Protein AF-A0A1I4N050-F1 (afdb_monomer_lite)

Secondary structure (DSSP, 8-state):
-HHHHHHHHHHHHHHHHHHHHHHHHHHHHHHHHHHHHT-HHHHHHHHHHHHHHHHHHHHHHSSS---HHHHHHHHHHHHHHHHHH--

Structure (mmCIF, N/CA/C/O backbone):
data_AF-A0A1I4N050-F1
#
_entry.id   AF-A0A1I4N050-F1
#
loop_
_atom_site.group_PDB
_atom_site.id
_atom_site.type_symbol
_atom_site.label_atom_id
_atom_site.label_alt_id
_atom_site.label_comp_id
_atom_site.label_asym_id
_atom_site.label_entity_id
_atom_site.label_seq_id
_atom_site.pdbx_PDB_ins_code
_atom_site.Cartn_x
_atom_site.Cartn_y
_atom_site.Cartn_z
_atom_site.occupancy
_atom_site.B_iso_or_equiv
_atom_site.auth_seq_id
_atom_site.auth_comp_id
_atom_site.auth_asym_id
_atom_site.auth_atom_id
_atom_site.pdbx_PDB_model_num
ATOM 1 N N . MET A 1 1 ? -8.281 16.310 35.830 1.00 81.88 1 MET A N 1
ATOM 2 C CA . MET A 1 1 ? -9.293 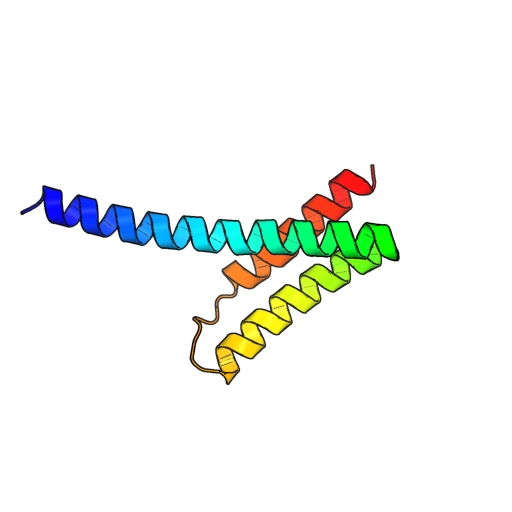15.861 34.846 1.00 81.88 1 MET A CA 1
ATOM 3 C C . MET A 1 1 ? -8.891 16.228 33.417 1.00 81.88 1 MET A C 1
ATOM 5 O O . MET A 1 1 ? -8.745 15.321 32.613 1.00 81.88 1 MET A O 1
ATOM 9 N N . LEU A 1 2 ? -8.592 17.504 33.133 1.00 90.12 2 LEU A N 1
ATOM 10 C CA . LEU A 1 2 ? -8.177 17.986 31.804 1.00 90.12 2 LEU A CA 1
ATOM 11 C C . LEU A 1 2 ? -6.972 17.236 31.200 1.00 90.12 2 LEU A C 1
ATOM 13 O O . LEU A 1 2 ? -7.039 16.796 30.061 1.00 90.12 2 LEU A O 1
ATOM 17 N N . ARG A 1 3 ? -5.905 17.002 31.979 1.00 92.19 3 ARG A N 1
ATOM 18 C CA . ARG A 1 3 ? -4.712 16.270 31.507 1.00 92.19 3 ARG A CA 1
ATOM 19 C C . ARG A 1 3 ? -5.029 14.845 31.037 1.00 92.19 3 ARG A C 1
ATOM 21 O O . ARG A 1 3 ? -4.646 14.471 29.943 1.00 92.19 3 ARG A O 1
ATOM 28 N N . LYS A 1 4 ? -5.833 14.100 31.808 1.00 90.00 4 LYS A N 1
ATOM 29 C CA . LYS A 1 4 ? -6.287 12.748 31.431 1.00 90.00 4 LYS A CA 1
ATOM 30 C C . LYS A 1 4 ? -7.114 12.752 30.138 1.00 90.00 4 LYS A C 1
ATOM 32 O O . LYS A 1 4 ? -7.015 11.813 29.360 1.00 90.00 4 LYS 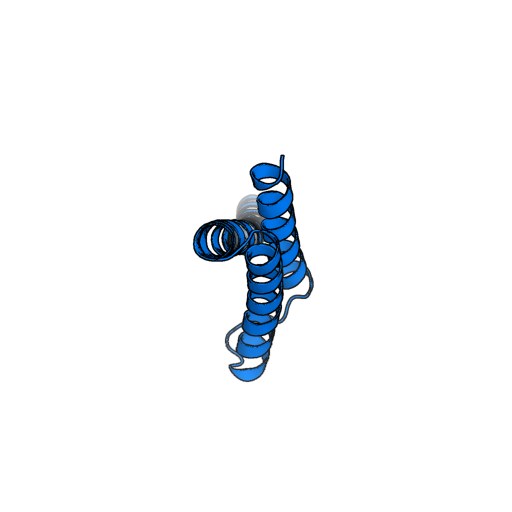A O 1
ATOM 37 N N . MET A 1 5 ? -7.916 13.795 29.901 1.00 90.06 5 MET A N 1
ATOM 38 C CA . MET A 1 5 ? -8.659 13.943 28.642 1.00 90.06 5 MET A CA 1
ATOM 39 C C . MET A 1 5 ? -7.725 14.214 27.458 1.00 90.06 5 MET A C 1
ATOM 41 O O . MET A 1 5 ? -7.919 13.627 26.399 1.00 90.06 5 MET A O 1
ATOM 45 N N . ILE A 1 6 ? -6.709 15.065 27.631 1.00 91.75 6 ILE A N 1
ATOM 46 C CA . ILE A 1 6 ? -5.705 15.341 26.591 1.00 91.75 6 ILE A CA 1
ATOM 47 C C . ILE A 1 6 ? -4.931 14.062 26.248 1.00 91.75 6 ILE A C 1
ATOM 49 O O . ILE A 1 6 ? -4.857 13.699 25.076 1.00 91.75 6 ILE A O 1
ATOM 53 N N . ASP A 1 7 ? -4.447 13.341 27.261 1.00 91.62 7 ASP A N 1
ATOM 54 C CA . ASP A 1 7 ? -3.701 12.087 27.092 1.00 91.62 7 ASP A CA 1
ATOM 55 C C . ASP A 1 7 ? -4.555 11.014 26.367 1.00 91.62 7 ASP A C 1
ATOM 57 O O . ASP A 1 7 ? -4.073 10.277 25.502 1.00 91.62 7 ASP A O 1
ATOM 61 N N . PHE A 1 8 ? -5.865 10.971 26.643 1.00 90.81 8 PHE A N 1
ATOM 62 C CA . PHE A 1 8 ? -6.811 10.091 25.948 1.00 90.81 8 PHE A CA 1
ATOM 63 C C . PHE A 1 8 ? -6.980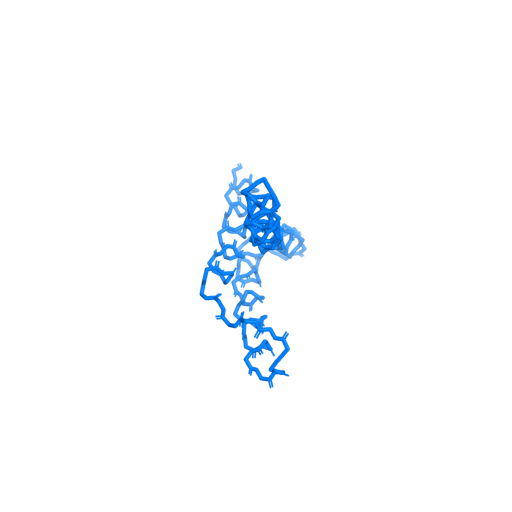 10.449 24.462 1.00 90.81 8 PHE A C 1
ATOM 65 O O . PHE A 1 8 ? -6.931 9.570 23.601 1.00 90.81 8 PHE A O 1
ATOM 72 N N . TRP A 1 9 ? -7.161 11.730 24.131 1.00 89.44 9 TRP A N 1
ATOM 73 C CA . TRP A 1 9 ? -7.294 12.149 22.732 1.00 89.44 9 TRP A CA 1
ATOM 74 C C . TRP A 1 9 ? -5.997 11.961 21.947 1.00 89.44 9 TRP A C 1
ATOM 76 O O . TRP A 1 9 ? -6.048 11.528 20.795 1.00 89.44 9 TRP A O 1
ATOM 86 N N . TYR A 1 10 ? -4.851 12.229 22.575 1.00 87.94 10 TYR A N 1
ATOM 87 C CA . TYR A 1 10 ? -3.542 12.037 21.962 1.00 87.94 10 TYR A CA 1
ATOM 88 C C . TYR A 1 10 ? -3.306 10.567 21.603 1.00 87.94 10 TYR A C 1
ATOM 90 O O . TYR A 1 10 ? -3.060 10.266 20.437 1.00 87.94 10 TYR A O 1
ATOM 98 N N . SER A 1 11 ? -3.510 9.642 22.549 1.00 82.94 11 SER A N 1
ATOM 99 C CA . SER A 1 11 ? -3.334 8.202 22.291 1.00 82.94 11 SER A CA 1
ATOM 100 C C . SER A 1 11 ? -4.280 7.672 21.204 1.00 82.94 11 SER A C 1
ATOM 102 O O . SER A 1 11 ? -3.880 6.873 20.355 1.00 82.94 11 SER A O 1
ATOM 104 N N . LYS A 1 12 ? -5.525 8.169 21.149 1.00 84.19 12 LYS A N 1
ATOM 105 C CA . LYS A 1 12 ? -6.477 7.816 20.083 1.00 84.19 12 LYS A CA 1
ATOM 106 C C . LYS A 1 12 ? -6.033 8.325 18.705 1.00 84.19 12 LYS A C 1
ATOM 108 O O . LYS A 1 12 ? -6.233 7.628 17.708 1.00 84.19 12 LYS A O 1
ATOM 113 N N . MET A 1 13 ? -5.462 9.529 18.625 1.00 80.19 13 MET A N 1
ATOM 114 C CA . MET A 1 13 ? -4.935 10.071 17.366 1.00 80.19 13 MET A CA 1
ATOM 115 C C . MET A 1 13 ? -3.657 9.359 16.923 1.00 80.19 13 MET A C 1
ATOM 117 O O . MET A 1 13 ? -3.532 9.024 15.746 1.00 80.19 13 MET A O 1
ATOM 121 N N . GLU A 1 14 ? -2.755 9.073 17.857 1.00 79.75 14 GLU A N 1
ATOM 122 C CA . GLU A 1 14 ? -1.516 8.336 17.610 1.00 79.75 14 GLU A CA 1
ATOM 123 C C . GLU A 1 14 ? -1.804 6.929 17.071 1.00 79.75 14 GLU A C 1
ATOM 125 O O . GLU A 1 14 ? -1.242 6.533 16.049 1.00 79.75 14 GLU A O 1
ATOM 130 N N . GLY A 1 15 ? -2.778 6.219 17.653 1.00 79.31 15 GLY A N 1
ATOM 131 C CA . GLY A 1 15 ? -3.215 4.915 17.148 1.00 79.31 15 GLY A CA 1
ATOM 132 C C . GLY A 1 15 ? -3.727 4.969 15.702 1.00 79.31 15 GLY A C 1
ATOM 133 O O . GLY A 1 15 ? -3.364 4.128 14.877 1.00 79.31 15 GLY A O 1
ATOM 134 N N . LYS A 1 16 ? -4.510 6.000 15.347 1.00 79.38 16 LYS A N 1
ATOM 135 C CA . LYS A 1 16 ? -4.955 6.210 13.956 1.00 79.38 16 LYS A CA 1
ATOM 136 C C . LYS A 1 16 ? -3.793 6.547 13.023 1.00 79.38 16 LYS A C 1
ATOM 138 O O . LYS A 1 16 ? -3.798 6.112 11.873 1.00 79.38 16 LYS A O 1
ATOM 143 N N . TYR A 1 17 ? -2.817 7.320 13.489 1.00 78.62 17 TYR A N 1
ATOM 144 C CA . TYR A 1 17 ? -1.643 7.682 12.701 1.00 78.62 17 TYR A CA 1
ATOM 145 C C . TYR A 1 17 ? -0.757 6.464 12.406 1.00 78.62 17 TYR A C 1
ATOM 147 O O . TYR A 1 17 ? -0.433 6.218 11.244 1.00 78.62 17 TYR A O 1
ATOM 155 N N . LEU A 1 18 ? -0.450 5.654 13.422 1.00 78.94 18 LEU A N 1
ATOM 156 C CA . LEU A 1 18 ? 0.329 4.421 13.268 1.00 78.94 18 LEU A CA 1
ATOM 157 C C . LEU A 1 18 ? -0.359 3.428 12.322 1.00 78.94 18 LEU A C 1
ATOM 159 O O . LEU A 1 18 ? 0.286 2.873 11.434 1.00 78.94 18 LEU A O 1
ATOM 163 N N . SER A 1 19 ? -1.681 3.269 12.444 1.00 83.56 19 SER A N 1
ATOM 164 C CA . SER A 1 19 ? -2.473 2.448 11.518 1.00 83.56 19 SER A CA 1
ATOM 165 C C . SER A 1 19 ? -2.364 2.947 10.070 1.00 83.56 19 SER A C 1
ATOM 167 O O . SER A 1 19 ? -2.105 2.158 9.161 1.00 83.56 19 SER A O 1
ATOM 169 N N . ARG A 1 20 ? -2.477 4.262 9.843 1.00 88.06 20 ARG A N 1
ATOM 170 C CA . ARG A 1 20 ? -2.329 4.878 8.512 1.00 88.06 20 ARG A CA 1
ATOM 171 C C . ARG A 1 20 ? -0.934 4.673 7.926 1.00 88.06 20 ARG A C 1
ATOM 173 O O . ARG A 1 20 ? -0.819 4.319 6.754 1.00 88.06 20 ARG A O 1
ATOM 180 N N . MET A 1 21 ? 0.116 4.847 8.729 1.00 92.31 21 MET A N 1
ATOM 181 C CA . MET A 1 21 ? 1.482 4.559 8.287 1.00 92.31 21 MET A CA 1
ATOM 182 C C . MET A 1 21 ? 1.645 3.090 7.890 1.00 92.31 21 MET A C 1
ATOM 184 O O . MET A 1 21 ? 2.274 2.819 6.872 1.00 92.31 21 MET A O 1
ATOM 188 N N . GLY A 1 22 ? 1.022 2.165 8.627 1.00 94.19 22 GLY A N 1
ATOM 189 C CA . GLY A 1 22 ? 1.007 0.739 8.294 1.00 94.19 22 GLY A CA 1
ATOM 190 C C . GLY A 1 22 ? 0.433 0.444 6.905 1.00 94.19 22 GLY A C 1
ATOM 191 O O . GLY A 1 22 ? 1.004 -0.348 6.158 1.00 94.19 22 GLY A O 1
ATOM 192 N N . HIS A 1 23 ? -0.650 1.116 6.506 1.00 95.81 23 HIS A N 1
ATOM 193 C CA . HIS A 1 23 ? -1.218 0.964 5.160 1.00 95.81 23 HIS A CA 1
ATOM 194 C C . HIS A 1 23 ? -0.261 1.425 4.063 1.00 95.81 23 HIS A C 1
ATOM 196 O O . HIS A 1 23 ? -0.099 0.730 3.057 1.00 95.81 23 HIS A O 1
ATOM 202 N N . PHE A 1 24 ? 0.391 2.568 4.277 1.00 97.31 24 PHE A N 1
ATOM 203 C CA . PHE A 1 24 ? 1.366 3.113 3.341 1.00 97.31 24 PHE A CA 1
ATOM 204 C C . PHE A 1 24 ? 2.591 2.206 3.194 1.00 97.31 24 PHE A C 1
ATOM 206 O O . PHE A 1 24 ? 2.951 1.824 2.079 1.00 97.31 24 PHE A O 1
ATOM 213 N N . THR A 1 25 ? 3.204 1.804 4.309 1.00 97.38 25 THR A N 1
ATOM 214 C CA . THR A 1 25 ? 4.390 0.935 4.292 1.00 97.38 25 THR A CA 1
ATOM 215 C C . THR A 1 25 ? 4.077 -0.439 3.710 1.00 97.38 25 THR A C 1
ATOM 217 O O . THR A 1 25 ? 4.895 -0.982 2.971 1.00 97.38 25 THR A O 1
ATOM 220 N N . THR A 1 26 ? 2.877 -0.973 3.953 1.00 97.31 26 THR A N 1
ATOM 221 C CA . THR A 1 26 ? 2.418 -2.228 3.338 1.00 97.31 26 THR A CA 1
ATOM 222 C C . THR A 1 26 ? 2.368 -2.111 1.817 1.00 97.31 26 THR A C 1
ATOM 224 O O . THR A 1 26 ? 2.905 -2.969 1.121 1.00 97.31 26 THR A O 1
ATOM 227 N N . GLY A 1 27 ? 1.788 -1.032 1.286 1.00 97.75 27 GLY A N 1
ATOM 228 C CA . GLY A 1 27 ? 1.746 -0.791 -0.158 1.00 97.75 27 GLY A CA 1
ATOM 229 C C . GLY A 1 27 ? 3.132 -0.686 -0.788 1.00 97.75 27 GLY A C 1
ATOM 230 O O . GLY A 1 27 ? 3.400 -1.312 -1.815 1.00 97.75 27 GLY A O 1
ATOM 231 N N . PHE A 1 28 ? 4.033 0.040 -0.124 1.00 98.06 28 PHE A N 1
ATOM 232 C CA . PHE A 1 28 ? 5.429 0.159 -0.538 1.00 98.06 28 PHE A CA 1
ATOM 233 C C . PHE A 1 28 ? 6.127 -1.207 -0.596 1.00 98.06 28 PHE A C 1
ATOM 235 O O . PHE A 1 28 ? 6.761 -1.541 -1.598 1.00 98.06 28 PHE A O 1
ATOM 242 N N . MET A 1 29 ? 5.976 -2.023 0.452 1.00 98.19 29 MET A N 1
ATOM 243 C CA . MET A 1 29 ? 6.585 -3.354 0.532 1.00 98.19 29 MET A CA 1
ATOM 244 C C . MET A 1 29 ? 6.042 -4.301 -0.537 1.00 98.19 29 MET A C 1
ATOM 246 O O . MET A 1 29 ? 6.828 -4.949 -1.226 1.00 98.19 29 MET A O 1
ATOM 250 N N . ILE A 1 30 ? 4.718 -4.348 -0.720 1.00 98.00 30 ILE A N 1
ATOM 251 C CA . ILE A 1 30 ? 4.086 -5.193 -1.743 1.00 98.00 30 ILE A CA 1
ATOM 252 C C . ILE A 1 30 ? 4.612 -4.819 -3.128 1.00 98.00 30 ILE A C 1
ATOM 254 O O . ILE A 1 30 ? 5.056 -5.696 -3.867 1.00 98.00 30 ILE A O 1
ATOM 258 N N . SER A 1 31 ? 4.627 -3.524 -3.455 1.00 98.06 31 SER A N 1
ATOM 259 C CA . SER A 1 31 ? 5.118 -3.065 -4.753 1.00 98.06 31 SER A CA 1
ATOM 260 C C . SER A 1 31 ? 6.612 -3.309 -4.942 1.00 98.06 31 SER A C 1
ATOM 262 O O . SER A 1 31 ? 7.026 -3.624 -6.052 1.00 98.06 31 SER A O 1
ATOM 264 N N . THR A 1 32 ? 7.421 -3.201 -3.889 1.00 97.62 32 THR A N 1
ATOM 265 C CA . THR A 1 32 ? 8.864 -3.474 -3.958 1.00 97.62 32 THR A CA 1
ATOM 266 C C . THR A 1 32 ? 9.128 -4.955 -4.225 1.00 97.62 32 THR A C 1
ATOM 268 O O . THR A 1 32 ? 9.862 -5.295 -5.150 1.00 97.62 32 THR A O 1
ATOM 271 N N . ILE A 1 33 ? 8.490 -5.847 -3.462 1.00 97.75 33 ILE A N 1
ATOM 272 C CA . ILE A 1 33 ? 8.701 -7.297 -3.567 1.00 97.75 33 ILE A CA 1
ATOM 273 C C . ILE A 1 33 ? 8.157 -7.821 -4.900 1.00 97.75 33 ILE A C 1
ATOM 275 O O . ILE A 1 33 ? 8.896 -8.427 -5.671 1.00 97.75 33 ILE A O 1
ATOM 279 N N . ALA A 1 34 ? 6.885 -7.558 -5.212 1.00 96.81 34 ALA A N 1
ATOM 280 C CA . ALA A 1 34 ? 6.288 -8.013 -6.469 1.00 96.81 34 ALA A CA 1
ATOM 281 C C . ALA A 1 34 ? 6.922 -7.320 -7.689 1.00 96.81 34 ALA A C 1
ATOM 283 O O . ALA A 1 34 ? 7.096 -7.944 -8.737 1.00 96.81 34 ALA A O 1
ATOM 284 N N . GLY A 1 35 ? 7.322 -6.055 -7.528 1.00 96.19 35 GLY A N 1
ATOM 285 C CA . GLY A 1 35 ? 8.040 -5.285 -8.537 1.00 96.19 35 GLY A CA 1
ATOM 286 C C . GLY A 1 35 ? 9.380 -5.906 -8.912 1.00 96.19 35 GLY A C 1
ATOM 287 O O . GLY A 1 35 ? 9.685 -6.035 -10.095 1.00 96.19 35 GLY A O 1
ATOM 288 N N . HIS A 1 36 ? 10.146 -6.332 -7.906 1.00 95.19 36 HIS A N 1
ATOM 289 C CA . HIS A 1 36 ? 11.448 -6.964 -8.095 1.00 95.19 36 HIS A CA 1
ATOM 290 C C . HIS A 1 36 ? 11.348 -8.389 -8.657 1.00 95.19 36 HIS A C 1
ATOM 292 O O . HIS A 1 36 ? 12.201 -8.803 -9.436 1.00 95.19 36 HIS A O 1
ATOM 298 N N . LEU A 1 37 ? 10.310 -9.141 -8.279 1.00 96.38 37 LEU A N 1
ATOM 299 C CA . LEU A 1 37 ? 10.142 -10.533 -8.706 1.00 96.38 37 LEU A CA 1
ATOM 300 C C . LEU A 1 37 ? 9.565 -10.686 -10.118 1.00 96.38 37 LEU A C 1
ATOM 302 O O . LEU A 1 37 ? 9.802 -11.714 -10.749 1.00 96.38 37 LEU A O 1
ATOM 306 N N . VAL A 1 38 ? 8.779 -9.716 -10.601 1.00 95.81 38 VAL A N 1
ATOM 307 C CA . VAL A 1 38 ? 8.059 -9.845 -11.881 1.00 95.81 38 VAL A CA 1
ATOM 308 C C . VAL A 1 38 ? 8.294 -8.646 -12.796 1.00 95.81 38 VAL A C 1
ATOM 310 O O . VAL A 1 38 ? 8.905 -8.782 -13.851 1.00 95.81 38 VAL A O 1
ATOM 313 N N . SER A 1 39 ? 7.787 -7.472 -12.421 1.00 96.38 39 SER A N 1
ATOM 314 C CA . SER A 1 39 ? 8.071 -6.192 -13.077 1.00 96.38 39 SER A CA 1
ATOM 315 C C . SER A 1 39 ? 7.558 -5.047 -12.212 1.00 96.38 39 SER A C 1
ATOM 317 O O . SER A 1 39 ? 6.553 -5.203 -11.515 1.00 96.38 39 SER A O 1
ATOM 319 N N . LEU A 1 40 ? 8.186 -3.871 -12.299 1.00 94.69 40 LEU A N 1
ATOM 320 C CA . LEU A 1 40 ? 7.797 -2.700 -11.504 1.00 94.69 40 LEU A CA 1
ATOM 321 C C . LEU A 1 40 ? 6.302 -2.369 -11.637 1.00 94.69 40 LEU A C 1
ATOM 323 O O . LEU A 1 40 ? 5.630 -2.133 -10.634 1.00 94.69 40 LEU A O 1
ATOM 327 N N . LEU A 1 41 ? 5.759 -2.422 -12.859 1.00 96.44 41 LEU A N 1
ATOM 328 C CA . LEU A 1 41 ? 4.338 -2.170 -13.112 1.00 96.44 41 LEU A CA 1
ATOM 329 C C . LEU A 1 41 ? 3.438 -3.202 -12.417 1.00 96.44 41 LEU A C 1
ATOM 331 O O . LEU A 1 41 ? 2.415 -2.835 -11.841 1.00 96.44 41 LEU A O 1
ATOM 335 N N . ILE A 1 42 ? 3.822 -4.483 -12.430 1.00 97.12 42 ILE A N 1
ATOM 336 C CA . ILE A 1 42 ? 3.087 -5.541 -11.721 1.00 97.12 42 ILE A CA 1
ATOM 337 C C . ILE A 1 42 ? 3.153 -5.322 -10.208 1.00 97.12 42 ILE A C 1
ATOM 339 O O . ILE A 1 42 ? 2.150 -5.531 -9.529 1.00 97.12 42 ILE A O 1
ATOM 343 N N . GLY A 1 43 ? 4.279 -4.832 -9.685 1.00 97.44 43 GLY A N 1
ATOM 344 C CA . GLY A 1 43 ? 4.397 -4.404 -8.291 1.00 97.44 43 GLY A CA 1
ATOM 345 C C . GLY A 1 43 ? 3.362 -3.344 -7.908 1.00 97.44 43 GLY A C 1
ATOM 346 O O . GLY A 1 43 ? 2.630 -3.517 -6.929 1.00 97.44 43 GLY A O 1
ATOM 347 N N . LEU A 1 44 ? 3.237 -2.289 -8.718 1.00 97.62 44 LEU A N 1
ATOM 348 C CA . LEU A 1 44 ? 2.254 -1.229 -8.487 1.00 97.62 44 LEU A CA 1
ATOM 349 C C . LEU A 1 44 ? 0.817 -1.769 -8.524 1.00 97.62 44 LEU A C 1
ATOM 351 O O . LEU A 1 44 ? 0.020 -1.487 -7.626 1.00 97.62 44 LEU A O 1
ATOM 355 N N . ILE A 1 45 ? 0.494 -2.581 -9.534 1.00 98.25 45 ILE A N 1
ATOM 356 C CA . ILE A 1 45 ? -0.827 -3.209 -9.665 1.00 98.25 45 ILE A CA 1
ATOM 357 C C . ILE A 1 45 ? -1.124 -4.096 -8.446 1.00 98.25 45 ILE A C 1
ATOM 359 O O . ILE A 1 45 ? -2.220 -4.019 -7.888 1.00 98.25 45 ILE A O 1
ATOM 363 N N . ALA A 1 46 ? -0.151 -4.885 -7.982 1.00 98.12 46 ALA A N 1
ATOM 364 C CA . ALA A 1 46 ? -0.298 -5.742 -6.809 1.00 98.12 46 ALA A CA 1
ATOM 365 C C . ALA A 1 46 ? -0.598 -4.937 -5.535 1.00 98.12 46 ALA A C 1
ATOM 367 O O . ALA A 1 46 ? -1.473 -5.329 -4.764 1.00 98.12 46 ALA A O 1
ATOM 368 N N . ALA A 1 47 ? 0.060 -3.792 -5.328 1.00 98.12 47 ALA A N 1
ATOM 369 C CA . ALA A 1 47 ? -0.216 -2.920 -4.185 1.00 98.12 47 ALA A CA 1
ATOM 370 C C . ALA A 1 47 ? -1.639 -2.332 -4.225 1.00 98.12 47 ALA A C 1
ATOM 372 O O . ALA A 1 47 ? -2.324 -2.308 -3.200 1.00 98.12 47 ALA A O 1
ATOM 3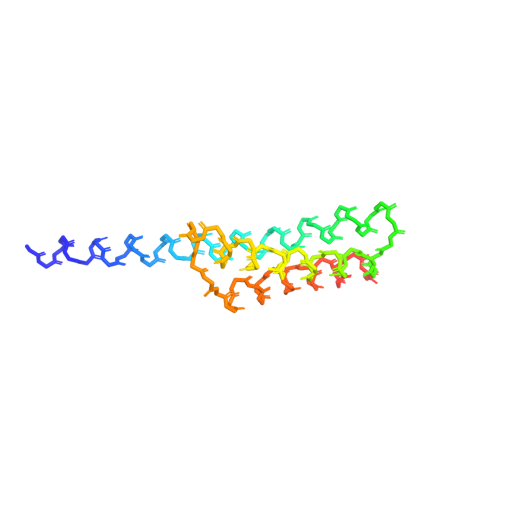73 N N . VAL A 1 48 ? -2.120 -1.913 -5.402 1.00 98.25 48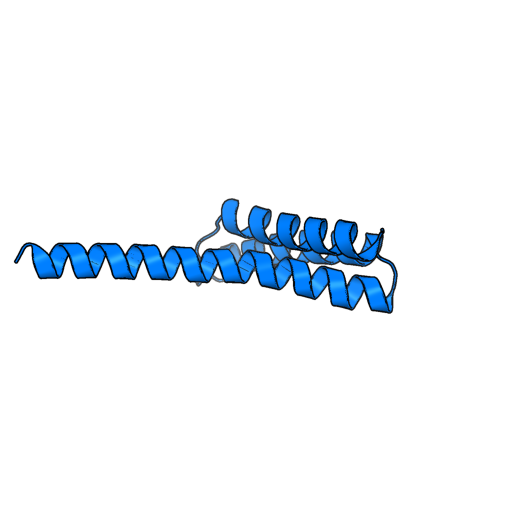 VAL A N 1
ATOM 374 C CA . VAL A 1 48 ? -3.493 -1.398 -5.574 1.00 98.25 48 VAL A CA 1
ATOM 375 C C . VAL A 1 48 ? -4.531 -2.490 -5.304 1.00 98.25 48 VAL A C 1
ATOM 377 O O . VAL A 1 48 ? -5.482 -2.262 -4.551 1.00 98.25 48 VAL A O 1
ATOM 380 N N . ILE A 1 49 ? -4.332 -3.685 -5.870 1.00 98.19 49 ILE A N 1
ATOM 381 C CA . ILE A 1 49 ? -5.218 -4.834 -5.641 1.00 98.19 49 ILE A CA 1
ATOM 382 C C . ILE A 1 49 ? -5.213 -5.221 -4.161 1.00 98.19 49 ILE A C 1
ATOM 384 O O . ILE A 1 49 ? -6.280 -5.452 -3.602 1.00 98.19 49 ILE A O 1
ATOM 388 N N . ALA A 1 50 ? -4.053 -5.241 -3.501 1.00 97.38 50 ALA A N 1
ATOM 389 C CA . ALA A 1 50 ? -3.956 -5.561 -2.080 1.00 97.38 50 ALA A CA 1
ATOM 390 C C . ALA A 1 50 ? -4.698 -4.548 -1.197 1.00 97.38 50 ALA A C 1
ATOM 392 O O . ALA A 1 50 ? -5.409 -4.949 -0.275 1.00 97.38 50 ALA A O 1
ATOM 393 N N . GLY A 1 51 ? -4.589 -3.251 -1.503 1.00 96.69 51 GLY A N 1
ATOM 394 C CA . GLY A 1 51 ? -5.363 -2.213 -0.822 1.00 96.69 51 GLY A CA 1
ATOM 395 C C . GLY A 1 51 ? -6.868 -2.445 -0.967 1.00 96.69 51 GLY A C 1
ATOM 396 O O . GLY A 1 51 ? -7.593 -2.428 0.024 1.00 96.69 51 GLY A O 1
ATOM 397 N N . MET A 1 52 ? -7.340 -2.724 -2.186 1.00 97.12 52 MET A N 1
ATOM 398 C CA . MET A 1 52 ? -8.758 -2.998 -2.440 1.00 97.12 52 MET A CA 1
ATOM 399 C C . MET A 1 52 ? -9.229 -4.290 -1.754 1.00 97.12 52 MET A C 1
ATOM 401 O O . MET A 1 52 ? -10.288 -4.306 -1.130 1.00 97.12 52 MET A O 1
ATOM 405 N N . ALA A 1 53 ? -8.433 -5.358 -1.831 1.00 96.19 53 ALA A N 1
ATOM 406 C CA . ALA A 1 53 ? -8.736 -6.650 -1.227 1.00 96.19 53 ALA A CA 1
ATOM 407 C C . ALA A 1 53 ? -8.827 -6.555 0.300 1.00 96.19 53 ALA A C 1
ATOM 409 O O . ALA A 1 53 ? -9.750 -7.114 0.885 1.00 96.19 53 ALA A O 1
ATOM 410 N N . LYS A 1 54 ? -7.926 -5.806 0.949 1.00 93.62 54 LYS A N 1
ATOM 411 C CA . LYS A 1 54 ? -7.986 -5.581 2.398 1.00 93.62 54 LYS A CA 1
ATOM 412 C C . LYS A 1 54 ? -9.289 -4.887 2.800 1.00 93.62 54 LYS A C 1
ATOM 414 O O . LYS A 1 54 ? -9.948 -5.342 3.727 1.00 93.62 54 LYS A O 1
ATOM 419 N N . GLU A 1 55 ? -9.687 -3.821 2.103 1.00 94.94 55 GLU A N 1
ATOM 420 C CA . GLU A 1 55 ? -10.932 -3.100 2.423 1.00 94.94 55 GLU A CA 1
ATOM 421 C C . GLU A 1 55 ? -12.180 -3.951 2.151 1.00 94.94 55 GLU A C 1
ATOM 423 O O . GLU A 1 55 ? -13.166 -3.877 2.886 1.00 94.94 55 GLU A O 1
ATOM 428 N N . TRP A 1 56 ? -12.129 -4.808 1.129 1.00 95.31 56 TRP A N 1
ATOM 429 C CA . TRP A 1 56 ? -13.175 -5.795 0.878 1.00 95.31 56 TRP A CA 1
ATOM 430 C C . TRP A 1 56 ? -13.277 -6.822 2.014 1.00 95.31 56 TRP A C 1
ATOM 432 O O . TRP A 1 56 ? -14.375 -7.108 2.488 1.00 95.31 56 TRP A O 1
ATOM 442 N N . ILE A 1 57 ? -12.147 -7.367 2.475 1.00 94.00 57 ILE A N 1
ATOM 443 C CA . ILE A 1 57 ? -12.103 -8.337 3.581 1.00 94.00 57 ILE A CA 1
ATOM 444 C C . ILE A 1 57 ? -12.611 -7.704 4.879 1.00 94.00 57 ILE A C 1
ATOM 446 O O . ILE A 1 57 ? -13.351 -8.347 5.622 1.00 94.00 57 ILE A O 1
ATOM 450 N N . ASP A 1 58 ? -12.265 -6.449 5.154 1.00 92.75 58 ASP A N 1
ATOM 451 C CA . ASP A 1 58 ? -12.765 -5.731 6.329 1.00 92.75 58 ASP A CA 1
ATOM 452 C C . ASP A 1 58 ? -14.283 -5.547 6.275 1.00 92.75 58 ASP A C 1
ATOM 454 O O . ASP A 1 58 ? -14.967 -5.794 7.272 1.00 92.75 58 ASP A O 1
ATOM 458 N N . LYS A 1 59 ? -14.809 -5.193 5.095 1.00 92.06 59 LYS A N 1
ATOM 459 C CA . LYS A 1 59 ? -16.250 -5.084 4.850 1.00 92.06 59 LYS A CA 1
ATOM 460 C C . LYS A 1 59 ? -16.973 -6.407 5.103 1.00 92.06 59 LYS A C 1
ATOM 462 O O . LYS A 1 59 ? -18.006 -6.408 5.764 1.00 92.06 59 LYS A O 1
ATOM 467 N N . GLU A 1 60 ? -16.443 -7.508 4.576 1.00 94.25 60 GLU A N 1
ATOM 468 C CA . GLU A 1 60 ? -17.094 -8.821 4.643 1.00 94.25 60 GLU A CA 1
ATOM 469 C C . GLU A 1 60 ? -16.958 -9.469 6.027 1.00 94.25 60 GLU A C 1
ATOM 471 O O . GLU A 1 60 ? -17.891 -10.077 6.544 1.00 94.25 60 GLU A O 1
ATOM 476 N N . SER A 1 61 ? -15.793 -9.327 6.662 1.00 92.44 61 SER A N 1
ATOM 477 C CA . SER A 1 61 ? -15.523 -9.936 7.967 1.00 92.44 61 SER A CA 1
ATOM 478 C C . SER A 1 61 ? -16.193 -9.206 9.131 1.00 92.44 61 SER A C 1
ATOM 480 O O . SER A 1 61 ? -16.313 -9.784 10.214 1.00 92.44 61 SER A O 1
ATOM 482 N N . GLY A 1 62 ? -16.564 -7.932 8.952 1.00 88.06 62 GLY A N 1
ATOM 483 C CA . GLY A 1 62 ? -17.084 -7.065 10.013 1.00 88.06 62 GLY A CA 1
ATOM 484 C C . GLY A 1 62 ? -16.072 -6.762 11.127 1.00 88.06 62 GLY A C 1
ATOM 485 O O . GLY A 1 62 ? -16.446 -6.210 12.161 1.00 88.06 62 GLY A O 1
ATOM 486 N N . LYS A 1 63 ? -14.797 -7.141 10.948 1.00 78.94 63 LYS A N 1
ATOM 487 C CA . LYS A 1 63 ? -13.728 -6.989 11.952 1.00 78.94 63 LYS A CA 1
ATOM 488 C C . LYS A 1 63 ? -12.892 -5.721 11.764 1.00 78.94 63 LYS A C 1
ATOM 490 O O . LYS A 1 63 ? -12.106 -5.398 12.653 1.00 78.94 63 LYS A O 1
ATOM 495 N N . GLY A 1 64 ? -13.053 -5.016 10.643 1.00 77.31 64 GLY A N 1
ATOM 496 C CA . GLY A 1 64 ? -12.297 -3.809 10.310 1.00 77.31 64 GLY A CA 1
ATOM 497 C C . GLY A 1 64 ? -13.185 -2.635 9.895 1.00 77.31 64 GLY A C 1
ATOM 498 O O . GLY A 1 64 ? -14.340 -2.804 9.509 1.00 77.31 64 GLY A O 1
ATOM 499 N N . GLU A 1 65 ? -12.639 -1.424 10.000 1.00 85.38 65 GLU A N 1
ATOM 500 C CA . GLU A 1 65 ? -13.276 -0.207 9.492 1.00 85.38 65 GLU A CA 1
ATOM 501 C C . GLU A 1 65 ? -12.946 -0.066 8.005 1.00 85.38 65 GLU A C 1
ATOM 503 O O . GLU A 1 65 ? -11.780 0.104 7.644 1.00 85.38 65 GLU A O 1
ATOM 508 N N . VAL A 1 66 ? -13.976 -0.094 7.154 1.00 90.06 66 VAL A N 1
ATOM 509 C CA . VAL A 1 66 ? -13.815 0.204 5.727 1.00 90.06 66 VAL A CA 1
ATOM 510 C C . VAL A 1 66 ? -13.411 1.668 5.579 1.00 90.06 66 VAL A C 1
ATOM 512 O O . VAL A 1 66 ? -14.172 2.578 5.917 1.00 90.06 66 VAL A O 1
ATOM 515 N N . SER A 1 67 ? -12.212 1.901 5.064 1.00 92.44 67 SER A N 1
ATOM 516 C CA . SER A 1 67 ? -11.584 3.211 4.986 1.00 92.44 67 SER A CA 1
ATOM 517 C C . SER A 1 67 ? -10.958 3.435 3.617 1.00 92.44 67 SER A C 1
ATOM 519 O O . SER A 1 67 ? -9.897 2.914 3.277 1.00 92.44 67 SER A O 1
ATOM 521 N N . PHE A 1 68 ? -11.572 4.329 2.840 1.00 93.31 68 PHE A N 1
ATOM 522 C CA . PHE A 1 68 ? -11.013 4.770 1.561 1.00 93.31 68 PHE A CA 1
ATOM 523 C C . PHE A 1 68 ? -9.606 5.374 1.713 1.00 93.31 68 PHE A C 1
ATOM 525 O O . PHE A 1 68 ? -8.755 5.213 0.842 1.00 93.31 68 PHE A O 1
ATOM 532 N N . VAL A 1 69 ? -9.328 6.022 2.849 1.00 93.56 69 VAL A N 1
ATOM 533 C CA . VAL A 1 69 ? -8.004 6.588 3.145 1.00 93.56 69 VAL A CA 1
ATOM 534 C C . VAL A 1 69 ? -6.958 5.486 3.324 1.00 93.56 69 VAL A C 1
ATOM 536 O O . VAL A 1 69 ? -5.830 5.656 2.873 1.00 93.56 69 VAL A O 1
ATOM 539 N N . ALA A 1 70 ? -7.311 4.357 3.944 1.00 93.31 70 ALA A N 1
ATOM 540 C CA . ALA A 1 70 ? -6.405 3.218 4.088 1.00 93.31 70 ALA A CA 1
ATOM 541 C C . ALA A 1 70 ? -6.043 2.613 2.721 1.00 93.31 70 ALA A C 1
ATOM 543 O O . ALA A 1 70 ? -4.859 2.448 2.428 1.00 93.31 70 ALA A O 1
ATOM 544 N N . PHE A 1 71 ? -7.037 2.405 1.850 1.00 96.19 71 PHE A N 1
ATOM 545 C CA . PHE A 1 71 ? -6.812 2.008 0.456 1.00 96.19 71 PHE A CA 1
ATOM 546 C C . PHE A 1 71 ? -5.874 2.976 -0.280 1.00 96.19 71 PHE A C 1
ATOM 548 O O . PHE A 1 71 ? -4.877 2.546 -0.865 1.00 96.19 71 PHE A O 1
ATOM 555 N N . LEU A 1 72 ? -6.165 4.282 -0.225 1.00 97.56 72 LEU A N 1
ATOM 556 C CA . LEU A 1 72 ? -5.346 5.297 -0.888 1.00 97.56 72 LEU A CA 1
ATOM 557 C C . LEU A 1 72 ? -3.905 5.289 -0.379 1.00 97.56 72 LEU A C 1
ATOM 559 O O . LEU A 1 72 ? -2.983 5.395 -1.179 1.00 97.56 72 LEU A O 1
ATOM 563 N N . LEU A 1 73 ? -3.694 5.144 0.930 1.00 97.50 73 LEU A N 1
ATOM 564 C CA . LEU A 1 73 ? -2.350 5.084 1.502 1.00 97.50 73 LEU A CA 1
ATOM 565 C C . LEU A 1 73 ? -1.577 3.869 0.990 1.00 97.50 73 LEU A C 1
ATOM 567 O O . LEU A 1 73 ? -0.416 4.017 0.617 1.00 97.50 73 LEU A O 1
ATOM 571 N N . THR A 1 74 ? -2.212 2.700 0.894 1.00 97.94 74 THR A N 1
ATOM 572 C CA . THR A 1 74 ? -1.589 1.514 0.289 1.00 97.94 74 THR A CA 1
ATOM 573 C C . THR A 1 74 ? -1.258 1.737 -1.190 1.00 97.94 74 THR A C 1
ATOM 575 O O . THR A 1 74 ? -0.136 1.455 -1.612 1.00 97.94 74 THR A O 1
ATOM 578 N N . ALA A 1 75 ? -2.166 2.320 -1.973 1.00 98.25 75 ALA A N 1
ATOM 579 C CA . ALA A 1 75 ? -1.895 2.641 -3.375 1.00 98.25 75 ALA A CA 1
ATOM 580 C C . ALA A 1 75 ? -0.740 3.652 -3.533 1.00 98.25 75 ALA A C 1
ATOM 582 O O . ALA A 1 75 ? 0.142 3.457 -4.369 1.00 98.25 75 ALA A O 1
ATOM 583 N N . LEU A 1 76 ? -0.699 4.698 -2.701 1.00 98.25 76 LEU A N 1
ATOM 584 C CA . LEU A 1 76 ? 0.356 5.717 -2.716 1.00 98.25 76 LEU A CA 1
ATOM 585 C C . LEU A 1 76 ? 1.714 5.166 -2.275 1.00 98.25 76 LEU A C 1
ATOM 587 O O . LEU A 1 76 ? 2.732 5.537 -2.854 1.00 98.25 76 LEU A O 1
ATOM 591 N N . GLY A 1 77 ? 1.745 4.266 -1.290 1.00 97.94 77 GLY A N 1
ATOM 592 C CA . GLY A 1 77 ? 2.969 3.564 -0.906 1.00 97.94 77 GLY A CA 1
ATOM 593 C C . GLY A 1 77 ? 3.534 2.743 -2.063 1.00 97.94 77 GLY A C 1
ATOM 594 O O . GLY A 1 77 ? 4.732 2.806 -2.339 1.00 97.94 77 GLY A O 1
ATOM 595 N N . GLY A 1 78 ? 2.661 2.037 -2.789 1.00 98.12 78 GLY A N 1
ATOM 596 C CA . GLY A 1 78 ? 3.043 1.308 -3.998 1.00 98.12 78 GLY A CA 1
ATOM 597 C C . GLY A 1 78 ? 3.541 2.228 -5.114 1.00 98.12 78 GLY A C 1
ATOM 598 O O . GLY A 1 78 ? 4.580 1.962 -5.713 1.00 98.12 78 GLY A O 1
ATOM 599 N N . LEU A 1 79 ? 2.857 3.353 -5.345 1.00 98.12 79 LEU A N 1
ATOM 600 C CA . LEU A 1 79 ? 3.282 4.361 -6.320 1.00 98.12 79 LEU A CA 1
ATOM 601 C C . LEU A 1 79 ? 4.666 4.923 -5.984 1.00 98.12 79 LEU A C 1
ATOM 603 O O . LEU A 1 79 ? 5.504 5.038 -6.876 1.00 98.12 79 LEU A O 1
ATOM 607 N N . LEU A 1 80 ? 4.934 5.217 -4.709 1.00 98.06 80 LEU A N 1
ATOM 608 C CA . LEU A 1 80 ? 6.246 5.692 -4.284 1.00 98.06 80 LEU A CA 1
ATOM 609 C C . LEU A 1 80 ? 7.333 4.645 -4.573 1.00 98.06 80 LEU A C 1
ATOM 611 O O . LEU A 1 80 ? 8.354 4.987 -5.168 1.00 98.06 80 LEU A O 1
ATOM 615 N N . ALA A 1 81 ? 7.107 3.376 -4.219 1.00 97.44 81 ALA A N 1
ATOM 616 C CA . ALA A 1 81 ? 8.047 2.296 -4.528 1.00 97.44 81 ALA A CA 1
ATOM 617 C C . ALA A 1 81 ? 8.314 2.180 -6.036 1.00 97.44 81 ALA A C 1
ATOM 619 O O . ALA A 1 81 ? 9.469 2.123 -6.451 1.00 97.44 81 ALA A O 1
ATOM 620 N N . TYR A 1 82 ? 7.260 2.217 -6.857 1.00 96.62 82 TYR A N 1
ATOM 621 C CA . TYR A 1 82 ? 7.375 2.210 -8.316 1.00 96.62 82 TYR A CA 1
ATOM 622 C C . TYR A 1 82 ? 8.246 3.364 -8.831 1.00 96.62 82 TYR A C 1
ATOM 624 O O . TYR A 1 82 ? 9.136 3.142 -9.647 1.00 96.62 82 TYR A O 1
ATOM 632 N N . THR A 1 83 ? 8.028 4.585 -8.329 1.00 96.12 83 THR A N 1
ATOM 633 C CA . THR A 1 83 ? 8.815 5.756 -8.746 1.00 96.12 83 THR A CA 1
ATOM 634 C C . THR A 1 83 ? 10.273 5.699 -8.302 1.00 96.12 83 THR A C 1
ATOM 636 O O . THR A 1 83 ? 11.138 6.079 -9.075 1.00 96.12 83 THR A O 1
ATOM 639 N N . ILE A 1 84 ? 10.564 5.211 -7.092 1.00 94.88 84 ILE A N 1
ATOM 640 C CA . ILE A 1 84 ? 11.938 5.139 -6.572 1.00 94.88 84 ILE A CA 1
ATOM 641 C C . ILE A 1 84 ? 12.745 4.055 -7.291 1.00 94.88 84 ILE A C 1
ATOM 643 O O . ILE A 1 84 ? 13.921 4.257 -7.558 1.00 94.88 84 ILE A O 1
ATOM 647 N N . LEU A 1 85 ? 12.125 2.911 -7.586 1.00 90.38 85 LEU A N 1
ATOM 648 C CA . LEU A 1 85 ? 12.793 1.778 -8.235 1.00 90.38 85 LEU A CA 1
ATOM 649 C C . LEU A 1 85 ? 12.841 1.894 -9.766 1.00 90.38 85 LEU A C 1
ATOM 651 O O . LEU A 1 85 ? 13.573 1.144 -10.404 1.00 90.38 85 LEU A O 1
ATOM 655 N N . GLY A 1 86 ? 12.005 2.758 -10.349 1.00 79.50 86 GLY A N 1
ATOM 656 C CA . GLY A 1 86 ? 11.917 2.988 -11.793 1.00 79.50 86 GLY A CA 1
ATOM 657 C C . GLY A 1 86 ? 12.770 4.145 -12.322 1.00 79.50 86 GLY A C 1
ATOM 658 O O . GLY A 1 86 ? 12.765 4.361 -13.533 1.00 79.50 86 GLY A O 1
ATOM 659 N N . ILE A 1 87 ? 13.454 4.883 -11.441 1.00 65.00 87 ILE A N 1
ATOM 660 C CA . ILE A 1 87 ? 14.550 5.813 -11.778 1.00 65.00 87 ILE A CA 1
ATOM 661 C C . ILE A 1 87 ? 15.852 5.015 -11.809 1.00 65.00 87 ILE A C 1
ATOM 663 O O . ILE A 1 87 ? 16.638 5.230 -12.758 1.00 65.00 87 ILE A O 1
#

pLDDT: mean 92.51, std 6.74, range [65.0, 98.25]

Radius of gyration: 15.8 Å; chains: 1; bounding box: 32×28×48 Å

Foldseek 3Di:
DVVVVVVVVVVVVVVVVVLLVVLQQQLLVQLLVLCVVPHNVRSLVRQLVVLVVVLVCCVVVVPDDNDPSSSVSSNVSSVVNSVVVVD

Sequence (87 aa):
MLRKMIDFWYSKMEGKYLSRMGHFTTGFMISTIAGHLVSLLIGLIAAVIAGM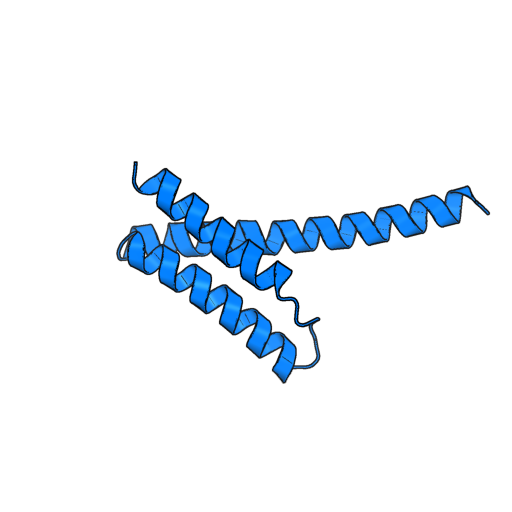AKEWIDKESGKGEVSFVAFLLTALGGLLAYTILGI

Organism: NCBI:txid1123291